Protein AF-A0A969BF56-F1 (afdb_monomer_lite)

Structure (mmCIF, N/CA/C/O backbone):
data_AF-A0A969BF56-F1
#
_entry.id   AF-A0A969BF56-F1
#
loop_
_atom_site.group_PDB
_atom_site.id
_atom_site.type_symbol
_atom_site.label_atom_id
_atom_site.label_alt_id
_atom_site.label_comp_id
_atom_site.label_asym_id
_atom_site.label_entity_id
_atom_site.label_seq_id
_atom_site.pdbx_PDB_ins_code
_atom_site.Cartn_x
_atom_site.Cartn_y
_atom_site.Cartn_z
_atom_site.occupancy
_atom_site.B_iso_or_equiv
_atom_site.auth_seq_id
_atom_site.auth_comp_id
_atom_site.auth_asym_id
_atom_site.auth_atom_id
_atom_site.pdbx_PDB_model_num
ATOM 1 N N . LYS A 1 1 ? 34.225 9.982 32.256 1.00 46.97 1 LYS A N 1
ATOM 2 C CA . LYS A 1 1 ? 32.798 10.223 32.597 1.00 46.97 1 LYS A CA 1
ATOM 3 C C . LYS A 1 1 ? 31.962 9.145 31.907 1.00 46.97 1 LYS A C 1
ATOM 5 O O . LYS A 1 1 ? 31.831 9.201 30.696 1.00 46.97 1 LYS A O 1
ATOM 10 N N . ARG A 1 2 ? 31.504 8.110 32.627 1.00 51.62 2 ARG A N 1
ATOM 11 C CA . ARG A 1 2 ? 30.621 7.077 32.052 1.00 51.62 2 ARG A CA 1
ATOM 12 C C . ARG A 1 2 ? 29.205 7.645 32.014 1.00 51.62 2 ARG A C 1
ATOM 14 O O . ARG A 1 2 ? 28.635 7.895 33.073 1.00 51.62 2 ARG A O 1
ATOM 21 N N . TYR A 1 3 ? 28.689 7.921 30.821 1.00 59.31 3 TYR A N 1
ATOM 22 C CA . TYR A 1 3 ? 27.314 8.375 30.640 1.00 59.31 3 TYR A CA 1
ATOM 23 C C . TYR A 1 3 ? 26.380 7.253 31.103 1.00 59.31 3 TYR A C 1
ATOM 25 O O . TYR A 1 3 ? 26.320 6.190 30.492 1.00 59.31 3 TYR A O 1
ATOM 33 N N . LYS A 1 4 ? 25.715 7.458 32.244 1.00 59.84 4 LYS A N 1
ATOM 34 C CA . LYS A 1 4 ? 24.642 6.582 32.708 1.00 59.84 4 LYS A CA 1
ATOM 35 C C . LYS A 1 4 ? 23.437 6.903 31.835 1.00 59.84 4 LYS A C 1
ATOM 37 O O . LYS A 1 4 ? 22.771 7.903 32.074 1.00 59.84 4 LYS A O 1
ATOM 42 N N . ILE A 1 5 ? 23.224 6.117 30.783 1.00 61.53 5 ILE A N 1
ATOM 43 C CA . ILE A 1 5 ? 21.998 6.189 29.989 1.00 61.53 5 ILE A CA 1
ATOM 44 C C . ILE A 1 5 ? 20.869 5.783 30.935 1.00 61.53 5 ILE A C 1
ATOM 46 O O . ILE A 1 5 ? 20.735 4.620 31.304 1.00 61.53 5 ILE A O 1
ATOM 50 N N . THR A 1 6 ? 20.139 6.772 31.435 1.00 67.50 6 THR A N 1
ATOM 51 C CA . THR A 1 6 ? 18.997 6.578 32.325 1.00 67.50 6 THR A CA 1
ATOM 52 C C . THR A 1 6 ? 17.919 5.834 31.540 1.00 67.50 6 THR A C 1
ATOM 54 O O . THR A 1 6 ? 17.650 6.208 30.402 1.00 67.50 6 THR A O 1
ATOM 57 N N . SER A 1 7 ? 17.291 4.798 32.105 1.00 70.44 7 SER A N 1
ATOM 58 C CA . SER A 1 7 ? 16.282 3.985 31.398 1.00 70.44 7 SER A CA 1
ATOM 59 C C . SER A 1 7 ? 15.172 4.821 30.750 1.00 70.44 7 SER A C 1
ATOM 61 O O . SER A 1 7 ? 14.686 4.468 29.686 1.00 70.44 7 SER A O 1
ATOM 63 N N . SER A 1 8 ? 14.841 5.976 31.330 1.00 75.06 8 SER A N 1
ATOM 64 C CA . SER A 1 8 ? 13.917 6.963 30.765 1.00 75.06 8 SER A CA 1
ATOM 65 C C . SER A 1 8 ? 14.380 7.561 29.431 1.00 75.06 8 SER A C 1
ATOM 67 O O . SER A 1 8 ? 13.560 7.758 28.541 1.00 75.06 8 SER A O 1
ATOM 69 N N . ALA A 1 9 ? 15.680 7.807 29.249 1.00 79.88 9 ALA A N 1
ATOM 70 C CA . ALA A 1 9 ? 16.231 8.269 27.975 1.00 79.88 9 ALA A CA 1
ATOM 71 C C . ALA A 1 9 ? 16.115 7.189 26.889 1.00 79.88 9 ALA A C 1
ATOM 73 O O . ALA A 1 9 ? 15.828 7.511 25.740 1.00 79.88 9 ALA A O 1
ATOM 74 N N . LEU A 1 10 ? 16.274 5.913 27.260 1.00 82.44 10 LEU A N 1
ATOM 75 C CA . LEU A 1 10 ? 16.093 4.788 26.343 1.00 82.44 10 LEU A CA 1
ATOM 76 C C . LEU A 1 10 ? 14.629 4.652 25.907 1.00 82.44 10 LEU A C 1
ATOM 78 O O . LEU A 1 10 ? 14.370 4.443 24.727 1.00 82.44 10 LEU A O 1
ATOM 82 N N . THR A 1 11 ? 13.675 4.824 26.828 1.00 85.25 11 THR A N 1
ATOM 83 C CA . THR A 1 11 ? 12.244 4.783 26.495 1.00 85.25 11 THR A CA 1
ATOM 84 C C . THR A 1 11 ? 11.845 5.942 25.587 1.00 85.25 11 THR A C 1
ATOM 86 O O . THR A 1 11 ? 11.132 5.730 24.617 1.00 85.25 11 THR A O 1
ATOM 89 N N . VAL A 1 12 ? 12.331 7.158 25.855 1.00 87.75 12 VAL A N 1
ATOM 90 C CA . VAL A 1 12 ? 12.042 8.331 25.013 1.00 87.75 12 VAL A CA 1
ATOM 91 C C . VAL A 1 12 ? 12.647 8.171 23.619 1.00 87.75 12 VAL A C 1
ATOM 93 O O . VAL A 1 12 ? 11.952 8.402 22.634 1.00 87.75 12 VAL A O 1
ATOM 96 N N . LEU A 1 13 ? 13.902 7.721 23.521 1.00 86.56 13 LEU A N 1
ATOM 97 C CA . LEU A 1 13 ? 14.545 7.433 22.236 1.00 86.56 13 LEU A CA 1
ATOM 98 C C . LEU A 1 13 ? 13.830 6.308 21.484 1.00 86.56 13 LEU A C 1
ATOM 100 O O . LEU A 1 13 ? 13.586 6.438 20.292 1.00 86.56 13 LEU A O 1
ATOM 104 N N . GLY A 1 14 ? 13.453 5.232 22.175 1.00 86.19 14 GLY A N 1
ATOM 105 C CA . GLY A 1 14 ? 12.710 4.118 21.591 1.00 86.19 14 GLY A CA 1
ATOM 106 C C . GLY A 1 14 ? 11.354 4.554 21.046 1.00 86.19 14 GLY A C 1
ATOM 107 O O . GLY A 1 14 ? 11.045 4.272 19.895 1.00 86.19 14 GLY A O 1
ATOM 108 N N . THR A 1 15 ? 10.573 5.306 21.825 1.00 83.81 15 THR A N 1
ATOM 109 C CA . THR A 1 15 ? 9.296 5.866 21.364 1.00 83.81 15 THR A CA 1
ATOM 110 C C . THR A 1 15 ? 9.498 6.805 20.184 1.00 83.81 15 THR A C 1
ATOM 112 O O . THR A 1 15 ? 8.732 6.727 19.235 1.00 83.81 15 THR A O 1
ATOM 115 N N . PHE A 1 16 ? 10.527 7.655 20.203 1.00 84.88 16 PHE A N 1
ATOM 116 C CA . PHE A 1 16 ? 10.812 8.568 19.097 1.00 84.88 16 PHE A CA 1
ATOM 117 C C . PHE A 1 16 ? 11.173 7.815 17.810 1.00 84.88 16 PHE A C 1
ATOM 119 O O . PHE A 1 16 ? 10.625 8.125 16.764 1.00 84.88 16 PHE A O 1
ATOM 126 N N . LEU A 1 17 ? 12.015 6.780 17.893 1.00 82.19 17 LEU A N 1
ATOM 127 C CA . LEU A 1 17 ? 12.375 5.930 16.752 1.00 82.19 17 LEU A CA 1
ATOM 128 C C . LEU A 1 17 ? 11.183 5.129 16.217 1.00 82.19 17 LEU A C 1
ATOM 130 O O . LEU A 1 17 ? 11.046 4.964 15.009 1.00 82.19 17 LEU A O 1
ATOM 134 N N . LEU A 1 18 ? 10.311 4.641 17.102 1.00 79.12 18 LEU A N 1
ATOM 135 C CA . LEU A 1 18 ? 9.074 3.975 16.699 1.00 79.12 18 LEU A CA 1
ATOM 136 C C . LEU A 1 18 ? 8.111 4.958 16.034 1.00 79.12 18 LEU A C 1
ATOM 138 O O . LEU A 1 18 ? 7.509 4.619 15.025 1.00 79.12 18 LEU A O 1
ATOM 142 N N . LEU A 1 19 ? 7.977 6.171 16.569 1.00 78.38 19 LEU A N 1
ATOM 143 C CA . LEU A 1 19 ? 7.134 7.205 15.979 1.00 78.38 19 LEU A CA 1
ATOM 144 C C . LEU A 1 19 ? 7.674 7.640 14.616 1.00 78.38 19 LEU A C 1
ATOM 146 O O . LEU A 1 19 ? 6.885 7.801 13.699 1.00 78.38 19 LEU A O 1
ATOM 150 N N . ASP A 1 20 ? 8.993 7.764 14.472 1.00 75.50 20 ASP A N 1
ATOM 151 C CA . ASP A 1 20 ? 9.665 8.081 13.211 1.00 75.50 20 ASP A CA 1
ATOM 152 C C . ASP A 1 20 ? 9.430 6.971 12.173 1.00 75.50 20 ASP A C 1
ATOM 154 O O . ASP A 1 20 ? 8.903 7.229 11.090 1.00 75.50 20 ASP A O 1
ATOM 158 N N . ALA A 1 21 ? 9.654 5.709 12.555 1.00 63.19 21 ALA A N 1
ATOM 159 C CA . ALA A 1 21 ? 9.378 4.549 11.709 1.00 63.19 21 ALA A CA 1
ATOM 160 C C . ALA A 1 21 ? 7.898 4.446 11.293 1.00 63.19 21 ALA A C 1
ATOM 162 O O . ALA A 1 21 ? 7.602 4.137 10.142 1.00 63.19 21 ALA A O 1
ATOM 163 N N . LEU A 1 22 ? 6.964 4.741 12.203 1.00 62.91 22 LEU A N 1
ATOM 164 C CA . LEU A 1 22 ? 5.523 4.763 11.924 1.00 62.91 22 LEU A CA 1
ATOM 165 C C . LEU A 1 22 ? 5.068 6.029 11.175 1.00 62.91 22 LEU A C 1
ATOM 167 O O . LEU A 1 22 ? 3.983 6.027 10.597 1.00 62.91 22 LEU A O 1
ATOM 171 N N . SER A 1 23 ? 5.856 7.108 11.210 1.00 57.66 23 SER A N 1
ATOM 172 C CA . SER A 1 23 ? 5.564 8.373 10.523 1.00 57.66 23 SER A CA 1
ATOM 173 C C . SER A 1 23 ? 5.999 8.371 9.066 1.00 57.66 23 SER A C 1
ATOM 175 O O . SER A 1 23 ? 5.479 9.166 8.279 1.00 57.66 23 SER A O 1
ATOM 177 N N . THR A 1 24 ? 6.909 7.466 8.687 1.00 51.12 24 THR A N 1
ATOM 178 C CA . THR A 1 24 ? 7.128 7.199 7.271 1.00 51.12 24 THR A CA 1
ATOM 179 C C . THR A 1 24 ? 5.809 6.682 6.703 1.00 51.12 24 THR A C 1
ATOM 181 O O . THR A 1 24 ? 5.263 5.701 7.222 1.00 51.12 24 THR A O 1
ATOM 184 N N . PRO A 1 25 ? 5.217 7.357 5.700 1.00 47.19 25 PRO A N 1
ATOM 185 C CA . PRO A 1 25 ? 4.035 6.811 5.064 1.00 47.19 25 PRO A CA 1
ATOM 186 C C . PRO A 1 25 ? 4.406 5.403 4.604 1.00 47.19 25 PRO A C 1
ATOM 188 O O . PRO A 1 25 ? 5.474 5.227 4.020 1.00 47.19 25 PRO A O 1
ATOM 191 N N . VAL A 1 26 ? 3.551 4.410 4.879 1.00 50.03 26 VAL A N 1
ATOM 192 C CA . VAL A 1 26 ? 3.623 3.091 4.235 1.00 50.03 26 VAL A CA 1
ATOM 193 C C . VAL A 1 26 ? 3.410 3.340 2.741 1.00 50.03 26 VAL A C 1
ATOM 195 O O . VAL A 1 26 ? 2.320 3.265 2.182 1.00 50.03 26 VAL A O 1
ATOM 198 N N . GLN A 1 27 ? 4.478 3.775 2.089 1.00 49.19 27 GLN A N 1
ATOM 199 C CA . GLN A 1 27 ? 4.621 3.747 0.661 1.00 49.19 27 GLN A CA 1
ATOM 200 C C . GLN A 1 27 ? 4.543 2.269 0.335 1.00 49.19 27 GLN A C 1
ATOM 202 O O . GLN A 1 27 ? 5.239 1.450 0.937 1.00 49.19 27 GLN A O 1
ATOM 207 N N . ALA A 1 28 ? 3.619 1.902 -0.544 1.00 57.84 28 ALA A N 1
ATOM 208 C CA . ALA A 1 28 ? 3.520 0.543 -1.029 1.00 57.84 28 ALA A CA 1
ATOM 209 C C . ALA A 1 28 ? 4.742 0.266 -1.921 1.00 57.84 28 ALA A C 1
ATOM 211 O O . ALA A 1 28 ? 4.649 0.285 -3.149 1.00 57.84 28 ALA A O 1
ATOM 212 N N . GLN A 1 29 ? 5.894 0.067 -1.272 1.00 73.44 29 GLN A N 1
ATOM 213 C CA . GLN A 1 29 ? 7.198 -0.143 -1.890 1.00 73.44 29 GLN A CA 1
ATOM 214 C C . GLN A 1 29 ? 7.137 -1.338 -2.833 1.00 73.44 29 GLN A C 1
ATOM 216 O O . GLN A 1 29 ? 7.665 -1.254 -3.933 1.00 73.44 29 GLN A O 1
ATOM 221 N N . PHE A 1 30 ? 6.341 -2.357 -2.492 1.00 80.62 30 PHE A N 1
ATOM 222 C CA . PHE A 1 30 ? 6.034 -3.479 -3.376 1.00 80.62 30 PHE A CA 1
ATOM 223 C C . PHE A 1 30 ? 5.618 -3.038 -4.789 1.00 80.62 30 PHE A C 1
ATOM 225 O O . PHE A 1 30 ? 6.243 -3.447 -5.764 1.00 80.62 30 PHE A O 1
ATOM 232 N N . PHE A 1 31 ? 4.590 -2.186 -4.924 1.00 86.19 31 PHE A N 1
ATOM 233 C CA . PHE A 1 31 ? 4.102 -1.776 -6.246 1.00 86.19 31 PHE A CA 1
ATOM 234 C C . PHE A 1 31 ? 5.147 -0.940 -6.993 1.00 86.19 31 PHE A C 1
ATOM 236 O O . PHE A 1 31 ? 5.265 -1.063 -8.204 1.00 86.19 31 PHE A O 1
ATOM 243 N N . GLN A 1 32 ? 5.915 -0.098 -6.295 1.00 86.31 32 GLN A N 1
ATOM 244 C CA . GLN A 1 32 ? 6.985 0.700 -6.907 1.00 86.31 32 GLN A CA 1
ATOM 245 C C . GLN A 1 32 ? 8.166 -0.157 -7.384 1.00 86.31 32 GLN A C 1
A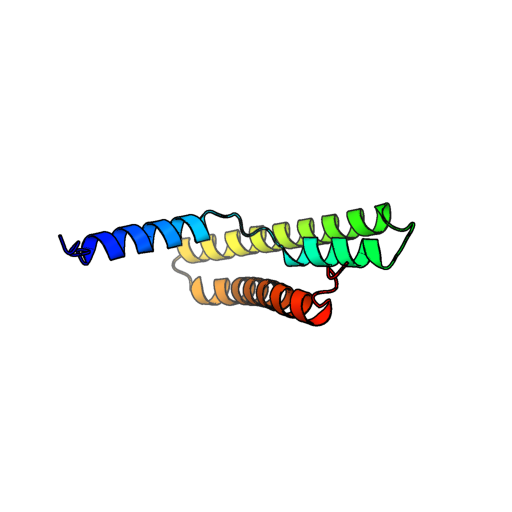TOM 247 O O . GLN A 1 32 ? 8.676 0.045 -8.487 1.00 86.31 32 GLN A O 1
ATOM 252 N N . ASN A 1 33 ? 8.582 -1.123 -6.570 1.00 84.12 33 ASN A N 1
ATOM 253 C CA . ASN A 1 33 ? 9.677 -2.039 -6.867 1.00 84.12 33 ASN A CA 1
ATOM 254 C C . ASN A 1 33 ? 9.301 -2.953 -8.038 1.00 84.12 33 ASN A C 1
ATOM 256 O O . ASN A 1 33 ? 10.083 -3.120 -8.973 1.00 84.12 33 ASN A O 1
ATOM 260 N N . ALA A 1 34 ? 8.073 -3.472 -8.034 1.00 86.44 34 ALA A N 1
ATOM 261 C CA . ALA A 1 34 ? 7.546 -4.281 -9.124 1.00 86.44 34 ALA A CA 1
ATOM 262 C C . ALA A 1 34 ? 7.401 -3.483 -10.434 1.00 86.44 34 ALA A C 1
ATOM 264 O O . ALA A 1 34 ? 7.745 -4.007 -11.492 1.00 86.44 34 ALA A O 1
ATOM 265 N N . GLU A 1 35 ? 6.965 -2.218 -10.377 1.00 90.12 35 GLU A N 1
ATOM 266 C CA . GLU A 1 35 ? 6.911 -1.336 -11.553 1.00 90.12 35 GLU A CA 1
ATOM 267 C C . GLU A 1 35 ? 8.305 -1.114 -12.140 1.00 90.12 35 GLU A C 1
ATOM 269 O O . GLU A 1 35 ? 8.525 -1.360 -13.323 1.00 90.12 35 GLU A O 1
ATOM 274 N N . THR A 1 36 ? 9.262 -0.737 -11.289 1.00 89.31 36 THR A N 1
ATOM 275 C CA . THR A 1 36 ? 10.662 -0.508 -11.680 1.00 89.31 36 THR A CA 1
ATOM 276 C C . THR A 1 36 ? 11.259 -1.739 -12.356 1.00 89.31 36 THR A C 1
ATOM 278 O O . THR A 1 36 ? 11.898 -1.638 -13.403 1.00 89.31 36 THR A O 1
ATOM 281 N N . TRP A 1 37 ? 11.024 -2.919 -11.782 1.00 87.06 37 TRP A N 1
ATOM 282 C CA . TRP A 1 37 ? 11.489 -4.172 -12.360 1.00 87.06 37 TRP A CA 1
ATOM 283 C C . TRP A 1 37 ? 10.831 -4.465 -13.709 1.00 87.06 37 TRP A C 1
ATOM 285 O O . TRP A 1 37 ? 11.539 -4.781 -14.665 1.00 87.06 37 TRP A O 1
ATOM 295 N N . MET A 1 38 ? 9.505 -4.315 -13.819 1.00 89.69 38 MET A N 1
ATOM 296 C CA . MET A 1 38 ? 8.783 -4.556 -15.071 1.00 89.69 38 MET A CA 1
ATOM 297 C C . MET A 1 38 ? 9.234 -3.613 -16.187 1.00 89.69 38 MET A C 1
ATOM 299 O O . MET A 1 38 ? 9.470 -4.085 -17.298 1.00 89.69 38 MET A O 1
ATOM 303 N N . SER A 1 39 ? 9.421 -2.322 -15.904 1.00 91.75 39 SER A N 1
ATOM 304 C CA . SER A 1 39 ? 9.974 -1.365 -16.873 1.00 91.75 39 SER A CA 1
ATOM 305 C C . SER A 1 39 ? 11.366 -1.776 -17.362 1.00 91.75 39 SER A C 1
ATOM 307 O O . SER A 1 39 ? 11.683 -1.615 -18.537 1.00 91.75 39 SER A O 1
ATOM 309 N N . GLY A 1 40 ? 12.185 -2.381 -16.494 1.00 90.00 40 GLY A N 1
ATOM 310 C CA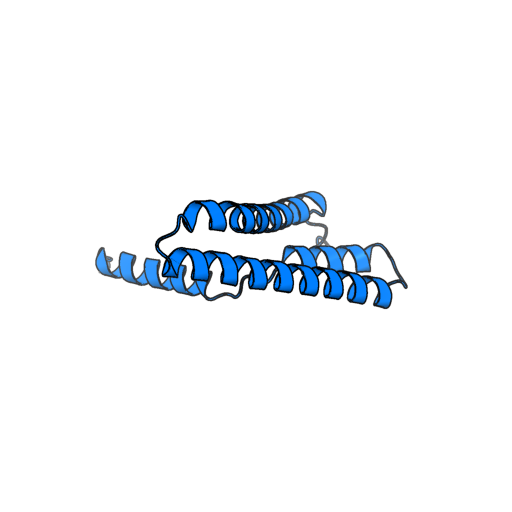 . GLY A 1 40 ? 13.489 -2.926 -16.878 1.00 90.00 40 GLY A CA 1
ATOM 311 C C . GLY A 1 40 ? 13.422 -4.192 -17.745 1.00 90.00 40 GLY A C 1
ATOM 312 O O . GLY A 1 40 ? 14.351 -4.447 -18.507 1.00 90.00 40 GLY A O 1
ATOM 313 N N . GLN A 1 41 ? 12.353 -4.989 -17.643 1.00 89.94 41 GLN A N 1
ATOM 314 C CA . GLN A 1 41 ? 12.188 -6.224 -18.427 1.00 89.94 41 GLN A CA 1
ATOM 315 C C . GLN A 1 41 ? 11.494 -6.003 -19.777 1.00 89.94 41 GLN A C 1
ATOM 317 O O . GLN A 1 41 ? 11.783 -6.712 -20.740 1.00 89.94 41 GLN A O 1
ATOM 322 N N . PHE A 1 42 ? 10.574 -5.041 -19.857 1.00 90.56 42 PHE A N 1
ATOM 323 C CA . PHE A 1 42 ? 9.713 -4.822 -21.020 1.00 90.56 42 PHE A CA 1
ATOM 324 C C . PHE A 1 42 ? 9.965 -3.443 -21.638 1.00 90.56 42 PHE A C 1
ATOM 326 O O . PHE A 1 42 ? 9.213 -2.491 -21.425 1.00 90.56 42 PHE A O 1
ATOM 333 N N . THR A 1 43 ? 11.024 -3.339 -22.440 1.00 89.31 43 THR A N 1
ATOM 334 C CA . THR A 1 43 ? 11.377 -2.087 -23.118 1.00 89.31 43 THR A CA 1
ATOM 335 C C . THR A 1 43 ? 10.305 -1.680 -24.139 1.00 89.31 43 THR A C 1
ATOM 337 O O . THR A 1 43 ? 9.821 -2.498 -24.921 1.00 89.31 43 THR A O 1
ATOM 340 N N . GLY A 1 44 ? 9.910 -0.402 -24.130 1.00 91.38 44 GLY A N 1
ATOM 341 C CA . GLY A 1 44 ? 8.884 0.142 -25.031 1.00 91.38 44 GLY A CA 1
ATOM 342 C 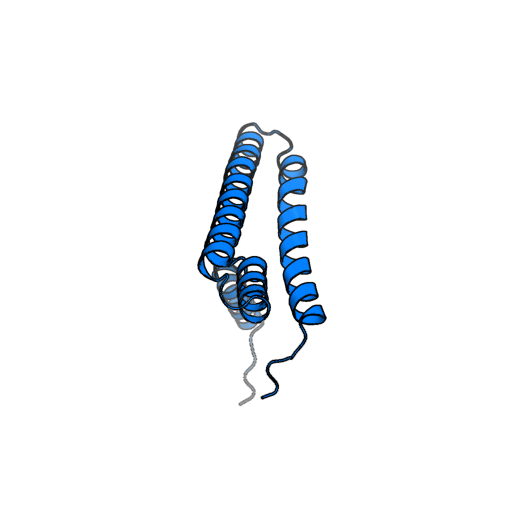C . GLY A 1 44 ? 7.434 -0.039 -24.562 1.00 91.38 44 GLY A C 1
ATOM 343 O O . GLY A 1 44 ? 6.518 0.330 -25.294 1.00 91.38 44 GLY A O 1
ATOM 344 N N . ALA A 1 45 ? 7.211 -0.574 -23.358 1.00 94.31 45 ALA A N 1
ATOM 345 C CA . 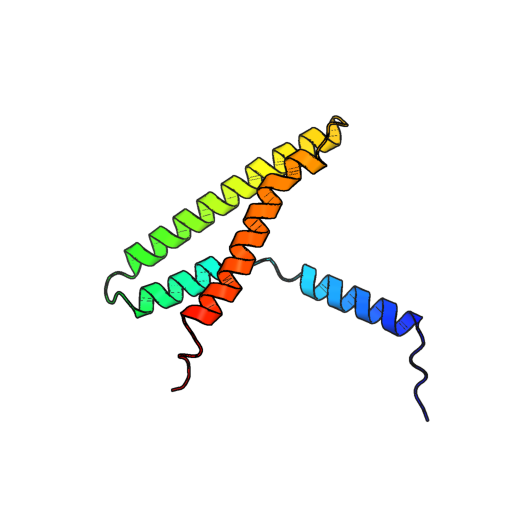ALA A 1 45 ? 5.884 -0.735 -22.756 1.00 94.31 45 ALA A CA 1
ATOM 346 C C . ALA A 1 45 ? 5.627 0.211 -21.562 1.00 94.31 45 ALA A C 1
ATOM 348 O O . ALA A 1 45 ? 4.659 0.014 -20.828 1.00 94.31 45 ALA A O 1
ATOM 349 N N . ASP A 1 46 ? 6.462 1.238 -21.364 1.00 92.00 46 ASP A N 1
ATOM 350 C CA . ASP A 1 46 ? 6.467 2.083 -20.160 1.00 92.00 46 ASP A CA 1
ATOM 351 C C . ASP A 1 46 ? 5.101 2.694 -19.831 1.00 92.00 46 ASP A C 1
ATOM 353 O O . ASP A 1 46 ? 4.643 2.609 -18.694 1.00 92.00 46 ASP A O 1
ATOM 357 N N . GLU A 1 47 ? 4.400 3.245 -20.823 1.00 95.38 47 GLU A N 1
ATOM 358 C CA . GLU A 1 47 ? 3.089 3.869 -20.607 1.00 95.38 47 GLU A CA 1
ATOM 359 C C . GLU A 1 47 ? 2.046 2.860 -20.096 1.00 95.38 47 GLU A C 1
ATOM 361 O O . GLU A 1 47 ? 1.300 3.143 -19.155 1.00 95.38 47 GLU A O 1
ATOM 366 N N . ALA A 1 48 ? 2.037 1.648 -20.658 1.00 96.19 48 ALA A N 1
ATOM 367 C CA . ALA A 1 48 ? 1.131 0.585 -20.236 1.00 96.19 48 ALA A CA 1
ATOM 368 C C . ALA A 1 48 ? 1.479 0.058 -18.835 1.00 96.19 48 ALA A C 1
ATOM 370 O O . ALA A 1 48 ? 0.577 -0.234 -18.044 1.00 96.19 48 ALA A O 1
ATOM 371 N N . ILE A 1 49 ? 2.772 -0.040 -18.510 1.00 95.50 49 ILE A N 1
ATOM 372 C CA . ILE A 1 49 ? 3.261 -0.474 -17.196 1.00 95.50 49 ILE A CA 1
ATOM 373 C C . ILE A 1 49 ? 2.859 0.547 -16.128 1.00 95.50 49 ILE A C 1
ATOM 375 O O . ILE A 1 49 ? 2.168 0.185 -15.172 1.00 95.50 49 ILE A O 1
ATOM 379 N N . VAL A 1 50 ? 3.196 1.824 -16.326 1.00 94.56 50 VAL A N 1
ATOM 380 C CA . VAL A 1 50 ? 2.869 2.920 -15.399 1.00 94.56 50 VAL A CA 1
ATOM 381 C C . VAL A 1 50 ? 1.359 3.003 -15.168 1.00 94.56 50 VAL A C 1
ATOM 383 O O . VAL A 1 50 ? 0.900 3.091 -14.025 1.00 94.56 50 VAL A O 1
ATOM 386 N N . LEU A 1 51 ? 0.556 2.928 -16.237 1.00 96.38 51 LEU A N 1
ATOM 387 C CA . LEU A 1 51 ? -0.902 2.941 -16.122 1.00 96.38 51 LEU A CA 1
ATOM 388 C C . LEU A 1 51 ? -1.412 1.756 -15.293 1.00 96.38 51 LEU A C 1
ATOM 390 O O . LEU A 1 51 ? -2.212 1.948 -14.376 1.00 96.38 51 LEU A O 1
ATOM 394 N N . SER A 1 52 ? -0.928 0.546 -15.575 1.00 95.31 52 SER A N 1
ATOM 395 C CA . SER A 1 52 ? -1.350 -0.672 -14.875 1.00 95.31 52 SER A CA 1
ATOM 396 C C . SER A 1 52 ? -1.054 -0.593 -13.377 1.00 95.31 52 SER A C 1
ATOM 398 O O . SER A 1 52 ? -1.932 -0.862 -12.554 1.00 95.31 52 SER A O 1
ATOM 400 N N . PHE A 1 53 ? 0.152 -0.160 -13.002 1.00 93.38 53 PHE A N 1
ATOM 401 C CA . PHE A 1 53 ? 0.530 -0.021 -11.597 1.00 93.38 53 PHE A CA 1
ATOM 402 C C . PHE A 1 53 ? -0.234 1.095 -10.885 1.00 93.38 53 PHE A C 1
ATOM 404 O O . PHE A 1 53 ? -0.639 0.918 -9.735 1.00 93.38 53 PHE A O 1
ATOM 411 N N . ASN A 1 54 ? -0.521 2.209 -11.557 1.00 92.94 54 ASN A N 1
ATOM 412 C CA . ASN A 1 54 ? -1.352 3.267 -10.982 1.00 92.94 54 ASN A CA 1
ATOM 413 C C . ASN A 1 54 ? -2.802 2.823 -10.767 1.00 92.94 54 ASN A C 1
ATOM 415 O O . ASN A 1 54 ? -3.387 3.146 -9.731 1.00 92.94 54 ASN A O 1
ATOM 419 N N . VAL A 1 55 ? -3.365 2.022 -11.676 1.00 95.44 55 VAL A N 1
ATOM 420 C CA . VAL A 1 55 ? -4.683 1.404 -11.475 1.00 95.44 55 VAL A CA 1
ATOM 421 C C . VAL A 1 55 ? -4.655 0.453 -10.277 1.00 95.44 55 VAL A C 1
ATOM 423 O O . VAL A 1 55 ? -5.519 0.555 -9.407 1.00 95.44 55 VAL A O 1
ATOM 426 N N . LEU A 1 56 ? -3.648 -0.421 -10.169 1.00 92.88 56 LEU A N 1
ATOM 427 C CA . LEU A 1 56 ? -3.506 -1.332 -9.025 1.00 92.88 56 LEU A CA 1
ATOM 428 C C . LEU A 1 56 ? -3.388 -0.577 -7.692 1.00 92.88 56 LEU A C 1
ATOM 430 O O . LEU A 1 56 ? -4.087 -0.919 -6.737 1.00 92.88 56 LEU A O 1
ATOM 434 N N . ARG A 1 57 ? -2.575 0.486 -7.629 1.00 89.81 57 ARG A N 1
ATOM 435 C CA . ARG A 1 57 ? -2.467 1.355 -6.442 1.00 89.81 57 ARG A CA 1
ATOM 436 C C . ARG A 1 57 ? -3.797 2.021 -6.109 1.00 89.81 57 ARG A C 1
ATOM 438 O O . ARG A 1 57 ? -4.199 2.024 -4.949 1.00 89.81 57 ARG A O 1
ATOM 445 N N . GLY A 1 58 ? -4.497 2.547 -7.113 1.00 91.75 58 GLY A N 1
ATOM 446 C CA . GLY A 1 58 ? -5.817 3.152 -6.942 1.00 91.75 58 GLY A CA 1
ATOM 447 C C . GLY A 1 58 ? -6.832 2.168 -6.358 1.00 91.75 58 GLY A C 1
ATOM 448 O O . GLY A 1 58 ? -7.509 2.485 -5.381 1.00 91.75 58 GLY A O 1
ATOM 449 N N . LEU A 1 59 ? -6.884 0.943 -6.888 1.00 93.38 59 LEU A N 1
ATOM 450 C CA . LEU A 1 59 ? -7.739 -0.126 -6.364 1.00 93.38 59 LEU A CA 1
ATOM 451 C C . LEU A 1 59 ? -7.360 -0.520 -4.932 1.00 93.38 59 LEU A C 1
ATOM 453 O O . LEU A 1 59 ? -8.242 -0.733 -4.101 1.00 93.38 59 LEU A O 1
ATOM 457 N N . PHE A 1 60 ? -6.065 -0.574 -4.620 1.00 89.56 60 PHE A N 1
ATOM 458 C CA . PHE A 1 60 ? -5.587 -0.877 -3.274 1.00 89.56 60 PHE A CA 1
ATOM 459 C C . PHE A 1 60 ? -5.996 0.201 -2.262 1.00 89.56 60 PHE A C 1
ATOM 461 O O . PHE A 1 60 ? -6.513 -0.117 -1.191 1.00 89.56 60 PHE A O 1
ATOM 468 N N . ILE A 1 61 ? -5.849 1.479 -2.623 1.00 90.44 61 ILE A 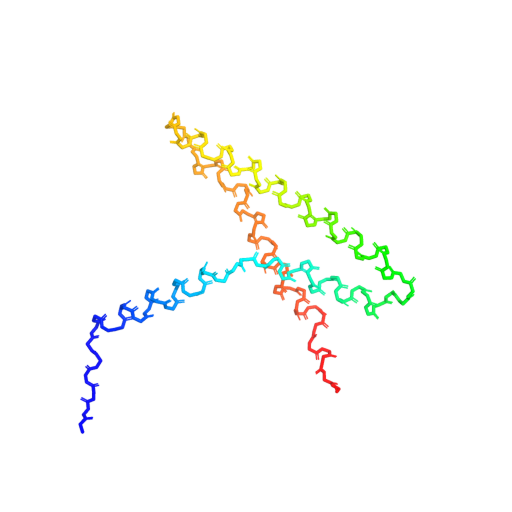N 1
ATOM 469 C CA . ILE A 1 61 ? -6.294 2.611 -1.801 1.00 90.44 61 ILE A CA 1
ATOM 470 C C . ILE A 1 61 ? -7.810 2.566 -1.597 1.00 90.44 61 ILE A C 1
ATOM 472 O O . ILE A 1 61 ? -8.275 2.731 -0.469 1.00 90.44 61 ILE A O 1
ATOM 476 N N . LEU A 1 62 ? -8.587 2.301 -2.653 1.00 93.19 62 LEU A N 1
ATOM 477 C CA . LEU A 1 62 ? -10.041 2.157 -2.546 1.00 93.19 62 LEU A CA 1
ATOM 478 C C . LEU A 1 62 ? -10.424 1.028 -1.588 1.00 93.19 62 LEU A C 1
ATOM 480 O O . LEU A 1 62 ? -11.272 1.225 -0.717 1.00 93.19 62 LEU A O 1
ATOM 484 N N . TYR A 1 63 ? -9.779 -0.133 -1.706 1.00 91.25 63 TYR A N 1
ATOM 485 C CA . TYR A 1 63 ? -10.006 -1.259 -0.806 1.00 91.25 63 TYR A CA 1
ATOM 486 C C . TYR A 1 63 ? -9.711 -0.890 0.653 1.00 91.25 63 TYR A C 1
ATOM 488 O O . TYR A 1 63 ? -10.556 -1.110 1.525 1.00 91.25 63 TYR A O 1
ATOM 496 N N . LEU A 1 64 ? -8.544 -0.292 0.922 1.00 90.00 64 LEU A N 1
ATOM 497 C CA . LEU A 1 64 ? -8.166 0.140 2.268 1.00 90.00 64 LEU A CA 1
ATOM 498 C C . LEU A 1 64 ? -9.144 1.177 2.825 1.00 90.00 64 LEU A C 1
ATO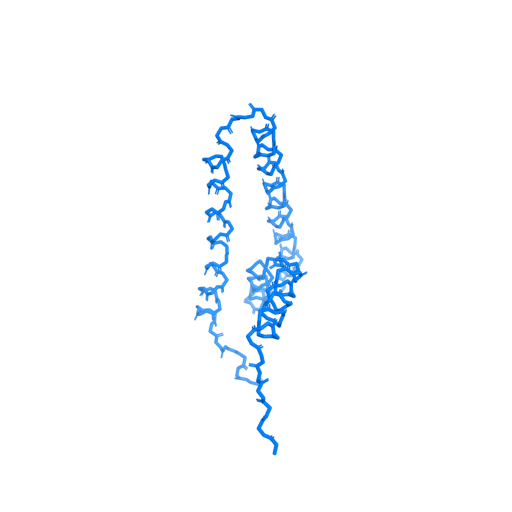M 500 O O . LEU A 1 64 ? -9.566 1.051 3.972 1.00 90.00 64 LEU A O 1
ATOM 504 N N . GLY A 1 65 ? -9.561 2.151 2.013 1.00 91.81 65 GLY A N 1
ATOM 505 C CA . GLY A 1 65 ? -10.539 3.166 2.401 1.00 91.81 65 GLY A CA 1
ATOM 506 C C . GLY A 1 65 ? -11.887 2.557 2.790 1.00 91.81 65 GLY A C 1
ATOM 507 O O . GLY A 1 65 ? -12.395 2.821 3.880 1.00 91.81 65 GLY A O 1
ATOM 508 N N . ILE A 1 66 ? -12.441 1.679 1.947 1.00 93.94 66 ILE A N 1
ATOM 509 C CA . ILE A 1 66 ? -13.708 0.983 2.227 1.00 93.94 66 ILE A CA 1
ATOM 510 C C . ILE A 1 66 ? -13.583 0.128 3.491 1.00 93.94 66 ILE A C 1
ATOM 512 O O . ILE A 1 66 ? -14.471 0.130 4.346 1.00 93.94 66 ILE A O 1
ATOM 516 N N . SER A 1 67 ? -12.484 -0.612 3.619 1.00 91.62 67 SER A N 1
ATOM 517 C CA . SER A 1 67 ? -12.243 -1.472 4.769 1.00 91.62 67 SER A CA 1
ATOM 518 C C . SER A 1 67 ? -12.131 -0.679 6.070 1.00 91.62 67 SER A C 1
ATOM 520 O O . SER A 1 67 ? -12.693 -1.086 7.084 1.00 91.62 67 SER A O 1
ATOM 522 N N . LEU A 1 68 ? -11.425 0.451 6.052 1.00 93.50 68 LEU A N 1
ATOM 523 C CA . LEU A 1 68 ? -11.264 1.311 7.217 1.00 93.50 68 LEU A CA 1
ATOM 524 C C . LEU A 1 68 ? -12.612 1.870 7.676 1.00 93.50 68 LEU A C 1
ATOM 526 O O . LEU A 1 68 ? -12.920 1.821 8.864 1.00 93.50 68 LEU A O 1
ATOM 530 N N . VAL A 1 69 ? -13.443 2.333 6.737 1.00 95.19 69 VAL A N 1
ATOM 531 C CA . VAL A 1 69 ? -14.794 2.819 7.044 1.00 95.19 69 VAL A CA 1
ATOM 532 C C . VAL A 1 69 ? -15.612 1.741 7.758 1.00 95.19 69 VAL A C 1
ATOM 534 O O . VAL A 1 69 ? -16.234 2.036 8.776 1.00 95.19 69 VAL A O 1
ATOM 537 N N . LYS A 1 70 ? -15.569 0.487 7.288 1.00 93.12 70 LYS A N 1
ATOM 538 C CA . LYS A 1 70 ? -16.277 -0.636 7.930 1.00 93.12 70 LYS A CA 1
ATOM 539 C C . LYS A 1 70 ? -15.780 -0.910 9.350 1.00 93.12 70 LYS A C 1
ATOM 541 O O . LYS A 1 70 ? -16.595 -1.072 10.251 1.00 93.12 70 LYS A O 1
ATOM 546 N N . VAL A 1 71 ? -14.462 -0.926 9.560 1.00 94.12 71 VAL A N 1
ATOM 547 C CA . VAL A 1 71 ? -13.865 -1.140 10.891 1.00 94.12 71 VAL A CA 1
ATOM 548 C C . VAL A 1 71 ? -14.252 -0.015 11.853 1.00 94.12 71 VAL A C 1
ATOM 550 O O . VAL A 1 71 ? -14.642 -0.291 12.983 1.00 94.12 71 VAL A O 1
ATOM 553 N N . ILE A 1 72 ? -14.204 1.245 11.408 1.00 93.38 72 ILE A N 1
ATOM 554 C CA . ILE A 1 72 ? -14.591 2.400 12.231 1.00 93.38 72 ILE A CA 1
ATOM 555 C C . ILE A 1 72 ? -16.079 2.348 12.577 1.00 93.38 72 ILE A C 1
ATOM 557 O O . ILE A 1 72 ? -16.443 2.598 13.722 1.00 93.38 72 ILE A O 1
ATOM 561 N N . GLN A 1 73 ? -16.947 2.037 11.613 1.00 96.31 73 GLN A N 1
ATOM 562 C CA . GLN A 1 73 ? -18.385 1.922 11.867 1.00 96.31 73 GLN A CA 1
ATOM 563 C C . GLN A 1 73 ? -18.680 0.838 12.905 1.00 96.31 73 GLN A C 1
ATOM 565 O O . GLN A 1 73 ? -19.371 1.120 13.879 1.00 96.31 73 GLN A O 1
ATOM 570 N N . ALA A 1 74 ? -18.085 -0.346 12.752 1.00 94.06 74 ALA A N 1
ATOM 571 C CA . ALA A 1 74 ? -18.219 -1.425 13.722 1.00 94.06 74 ALA A CA 1
ATOM 572 C C . ALA A 1 74 ? -17.720 -1.013 15.114 1.00 94.06 74 ALA A C 1
ATOM 574 O O . ALA A 1 74 ? -18.411 -1.221 16.106 1.00 94.06 74 ALA A O 1
ATOM 575 N N . ALA A 1 75 ? -16.566 -0.342 15.190 1.00 93.31 75 ALA A N 1
ATOM 576 C CA . ALA A 1 75 ? -16.020 0.142 16.455 1.00 93.31 75 ALA A CA 1
ATOM 577 C C . ALA A 1 75 ? -16.930 1.179 17.130 1.00 93.31 75 ALA A C 1
ATOM 579 O O . ALA A 1 75 ? -17.018 1.219 18.351 1.00 93.31 75 ALA A O 1
ATOM 580 N N . ARG A 1 76 ? -17.618 2.018 16.346 1.00 95.81 76 ARG A N 1
ATOM 581 C CA . ARG A 1 76 ? -18.568 3.011 16.867 1.00 95.81 76 ARG A CA 1
ATOM 582 C C . ARG A 1 76 ? -19.885 2.410 17.345 1.00 95.81 76 ARG A C 1
ATOM 584 O O . ARG A 1 76 ? -20.555 3.045 18.151 1.00 95.81 76 ARG A O 1
ATOM 591 N N . ASN A 1 77 ? -20.252 1.245 16.829 1.00 96.06 77 ASN A N 1
ATOM 592 C CA . ASN A 1 77 ? -21.489 0.549 17.166 1.00 96.06 77 ASN A CA 1
ATOM 593 C C . ASN A 1 77 ? -21.278 -0.541 18.233 1.00 96.06 77 ASN A C 1
ATOM 595 O O . ASN A 1 77 ? -22.172 -1.358 18.432 1.00 96.06 77 ASN A O 1
ATOM 599 N N . ASP A 1 78 ? -20.102 -0.586 18.874 1.00 94.25 78 ASP A N 1
ATOM 600 C CA . ASP A 1 78 ? -19.695 -1.643 19.813 1.00 94.25 78 ASP A CA 1
ATOM 601 C C . ASP A 1 78 ? -19.766 -3.067 19.213 1.00 94.25 78 ASP A C 1
ATOM 603 O O . ASP A 1 78 ? -19.897 -4.066 19.923 1.00 94.25 78 ASP A O 1
ATOM 607 N N . GLU A 1 79 ? -19.655 -3.175 17.886 1.00 93.75 79 GLU A N 1
ATOM 608 C CA . GLU A 1 79 ? -19.536 -4.444 17.171 1.00 93.75 79 GLU A CA 1
ATOM 609 C C . GLU A 1 79 ? -18.095 -4.981 17.248 1.00 93.75 79 GLU A C 1
ATOM 611 O O . GLU A 1 79 ? -17.145 -4.270 17.591 1.00 93.75 79 GLU A O 1
ATOM 616 N N . ASP A 1 80 ? -17.905 -6.249 16.873 1.00 92.12 80 ASP A N 1
ATOM 617 C CA . ASP A 1 80 ? -16.593 -6.904 16.845 1.00 92.12 80 ASP A CA 1
ATOM 618 C C . ASP A 1 80 ? -15.715 -6.414 15.675 1.00 92.12 80 ASP A C 1
ATOM 620 O O . ASP A 1 80 ? -15.463 -7.090 14.670 1.00 92.12 80 ASP A O 1
ATOM 624 N N . TRP A 1 81 ? -15.232 -5.184 15.818 1.00 93.25 81 TRP A N 1
ATOM 625 C CA . TRP A 1 81 ? -14.373 -4.498 14.863 1.00 93.25 81 TRP A CA 1
ATOM 626 C C . TRP A 1 81 ? -13.018 -5.185 14.681 1.00 93.25 81 TRP A C 1
ATOM 628 O O . TRP A 1 81 ? -12.401 -5.045 13.624 1.00 93.25 81 TRP A O 1
ATOM 638 N N . GLN A 1 82 ? -12.551 -5.946 15.676 1.00 91.75 82 GLN A N 1
ATOM 639 C CA . GLN A 1 82 ? -11.268 -6.647 15.606 1.00 91.75 82 GLN A CA 1
ATOM 640 C C . GLN A 1 82 ? -11.320 -7.762 14.566 1.00 91.75 82 GLN A C 1
ATOM 642 O O . GLN A 1 82 ? -10.420 -7.890 13.732 1.00 91.75 82 GLN A O 1
ATOM 647 N N . ASN A 1 83 ? -12.403 -8.540 14.567 1.00 92.69 83 ASN A N 1
ATOM 648 C CA . ASN A 1 83 ? -12.602 -9.573 13.561 1.00 92.69 83 ASN A CA 1
ATOM 649 C C . ASN A 1 83 ? -12.788 -8.981 12.157 1.00 92.69 83 ASN A C 1
ATOM 651 O O . ASN A 1 83 ? -12.247 -9.530 11.196 1.00 92.69 83 ASN A O 1
ATOM 655 N N . LEU A 1 84 ? -13.437 -7.819 12.034 1.00 90.00 84 LEU A N 1
ATOM 656 C CA . LEU A 1 84 ? -13.543 -7.093 10.762 1.00 90.00 84 LEU A CA 1
ATOM 657 C C . LEU A 1 84 ? -12.200 -6.524 10.277 1.00 90.00 84 LEU A C 1
ATOM 659 O O . LEU A 1 84 ? -11.927 -6.528 9.077 1.00 90.00 84 LEU A O 1
ATOM 663 N N . ALA A 1 85 ? -11.336 -6.083 11.192 1.00 91.25 85 ALA A N 1
ATOM 664 C CA . ALA A 1 85 ? -10.000 -5.580 10.879 1.00 91.25 85 ALA A CA 1
ATOM 665 C C . ALA A 1 85 ? -9.012 -6.690 10.486 1.00 91.25 85 ALA A C 1
ATOM 667 O O . ALA A 1 85 ? -7.976 -6.414 9.882 1.00 91.25 85 ALA A O 1
ATOM 668 N N . ARG A 1 86 ? -9.315 -7.960 10.775 1.00 92.19 86 ARG A N 1
ATOM 669 C CA . ARG A 1 86 ? -8.420 -9.080 10.457 1.00 92.19 86 ARG A CA 1
ATOM 670 C C . ARG A 1 86 ? -8.133 -9.189 8.958 1.00 92.19 86 ARG A C 1
ATOM 672 O O . ARG A 1 86 ? -6.977 -9.298 8.560 1.00 92.19 86 ARG A O 1
ATOM 679 N N . THR A 1 87 ? -9.170 -9.137 8.129 1.00 89.81 87 THR A N 1
ATOM 680 C CA . THR A 1 87 ? -9.054 -9.285 6.670 1.00 89.81 87 THR A CA 1
ATOM 681 C C . THR A 1 87 ? -8.147 -8.233 6.017 1.00 89.81 87 THR A C 1
ATOM 683 O O . THR A 1 87 ? -7.215 -8.622 5.311 1.00 89.81 87 THR A O 1
ATOM 686 N N . PRO A 1 88 ? -8.336 -6.915 6.229 1.00 85.19 88 PRO A N 1
ATOM 687 C CA . PRO A 1 88 ? -7.434 -5.914 5.657 1.00 85.19 88 PRO A CA 1
ATOM 688 C C . PRO A 1 88 ? -6.014 -5.996 6.219 1.00 85.19 88 PRO A C 1
ATOM 690 O O . PRO A 1 88 ? -5.064 -5.776 5.472 1.00 85.19 88 PRO A O 1
ATOM 693 N N . MET A 1 89 ? -5.840 -6.360 7.495 1.00 89.06 89 MET A N 1
ATOM 694 C CA . MET A 1 89 ? -4.504 -6.526 8.070 1.00 89.06 89 MET A CA 1
ATOM 695 C C . MET A 1 89 ? -3.727 -7.671 7.416 1.00 89.06 89 MET A C 1
ATOM 697 O O . MET A 1 89 ? -2.546 -7.505 7.128 1.00 89.06 89 MET A O 1
ATOM 701 N N . ILE A 1 90 ? -4.378 -8.802 7.119 1.00 88.12 90 ILE A N 1
ATOM 702 C CA . ILE A 1 90 ? -3.743 -9.913 6.391 1.00 88.12 90 ILE A CA 1
ATOM 703 C C . ILE A 1 90 ? -3.224 -9.441 5.031 1.00 88.12 90 ILE A C 1
ATOM 705 O O . ILE A 1 90 ? -2.108 -9.780 4.652 1.00 88.12 90 ILE A O 1
ATOM 709 N N . ILE A 1 91 ? -4.007 -8.637 4.310 1.00 86.56 91 ILE A N 1
ATOM 710 C CA . ILE A 1 91 ? -3.614 -8.110 2.999 1.00 86.56 91 ILE A CA 1
ATOM 711 C C . ILE A 1 91 ? -2.414 -7.167 3.119 1.00 86.56 91 ILE A C 1
ATOM 713 O O . ILE A 1 91 ? -1.479 -7.285 2.332 1.00 86.56 91 ILE A O 1
ATOM 717 N N . LEU A 1 92 ? -2.401 -6.271 4.111 1.00 84.25 92 LEU A N 1
ATOM 718 C CA . LEU A 1 92 ? -1.247 -5.403 4.366 1.00 84.25 92 LEU A CA 1
ATOM 719 C C . LEU A 1 92 ? 0.014 -6.227 4.644 1.00 84.25 92 LEU A C 1
ATOM 721 O O . LEU A 1 92 ? 1.048 -5.988 4.027 1.00 84.25 92 LEU A O 1
ATOM 725 N N . ILE A 1 93 ? -0.087 -7.243 5.505 1.00 83.38 93 ILE A N 1
ATOM 726 C CA . ILE A 1 93 ? 1.024 -8.157 5.795 1.00 83.38 93 ILE A CA 1
ATOM 727 C C . ILE A 1 93 ? 1.470 -8.881 4.522 1.00 83.38 93 ILE A C 1
ATOM 729 O O . ILE A 1 93 ? 2.665 -8.963 4.265 1.00 83.38 93 ILE A O 1
ATOM 733 N N . ALA A 1 94 ? 0.538 -9.373 3.704 1.00 83.12 94 ALA A N 1
ATOM 734 C CA . ALA A 1 94 ? 0.854 -10.067 2.461 1.00 83.12 94 ALA A CA 1
ATOM 735 C C . ALA A 1 94 ? 1.596 -9.169 1.460 1.00 83.12 94 ALA A C 1
ATOM 737 O O . ALA A 1 94 ? 2.545 -9.631 0.836 1.00 83.12 94 ALA A O 1
ATOM 738 N N . VAL A 1 95 ? 1.222 -7.891 1.341 1.00 81.56 95 VAL A N 1
ATOM 739 C CA . VAL A 1 95 ? 1.933 -6.922 0.488 1.00 81.56 95 VAL A CA 1
ATOM 740 C C . VAL A 1 95 ? 3.333 -6.632 1.034 1.00 81.56 95 VAL A C 1
ATOM 742 O O . VAL A 1 95 ? 4.291 -6.626 0.267 1.00 81.56 95 VAL A O 1
ATOM 745 N N . THR A 1 96 ? 3.484 -6.466 2.349 1.00 78.62 96 THR A N 1
ATOM 746 C CA . THR A 1 96 ? 4.795 -6.252 2.985 1.00 78.62 96 THR A CA 1
ATOM 747 C C . THR A 1 96 ? 5.711 -7.470 2.843 1.00 78.62 96 THR A C 1
ATOM 749 O O . THR A 1 96 ? 6.887 -7.337 2.517 1.00 78.62 96 THR A O 1
ATOM 752 N N . VAL A 1 97 ? 5.183 -8.679 3.045 1.00 77.25 97 VAL A N 1
ATOM 753 C CA . VAL A 1 97 ? 5.921 -9.927 2.796 1.00 77.25 97 VAL A CA 1
ATOM 754 C C . VAL A 1 97 ? 6.248 -10.053 1.311 1.00 77.25 97 VAL A C 1
ATOM 756 O O . VAL A 1 97 ? 7.361 -10.438 0.965 1.00 77.25 97 VAL A O 1
ATOM 759 N N . GLY A 1 98 ? 5.314 -9.673 0.439 1.00 76.31 98 GLY A N 1
ATOM 760 C CA . GLY A 1 98 ? 5.520 -9.567 -0.998 1.00 76.31 98 GLY A CA 1
ATOM 761 C C . GLY A 1 98 ? 6.704 -8.672 -1.342 1.00 76.31 98 GLY A C 1
ATOM 762 O O . GLY A 1 98 ? 7.505 -9.063 -2.179 1.00 76.31 98 GLY A O 1
ATOM 763 N N . ASP A 1 99 ? 6.879 -7.537 -0.667 1.00 76.56 99 ASP A N 1
ATOM 764 C CA . ASP A 1 99 ? 8.034 -6.652 -0.861 1.00 76.56 99 ASP A CA 1
ATOM 765 C C . ASP A 1 99 ? 9.359 -7.338 -0.493 1.00 76.56 99 ASP A C 1
ATOM 767 O O . ASP A 1 99 ? 10.303 -7.341 -1.280 1.00 76.56 99 ASP A O 1
ATOM 771 N N . ILE A 1 100 ? 9.419 -8.014 0.659 1.00 74.69 100 ILE A N 1
ATOM 772 C CA . ILE A 1 100 ? 10.606 -8.782 1.073 1.00 74.69 100 ILE A CA 1
ATOM 773 C C . ILE A 1 100 ? 10.916 -9.880 0.049 1.00 74.69 100 ILE A C 1
ATOM 775 O O . ILE A 1 100 ? 12.050 -9.999 -0.407 1.00 74.69 100 ILE A O 1
ATOM 779 N N . LEU A 1 101 ? 9.913 -10.669 -0.340 1.00 72.25 101 LEU A N 1
ATOM 780 C CA . LEU A 1 101 ? 10.074 -11.751 -1.312 1.00 72.25 101 LEU A CA 1
ATOM 781 C C . LEU A 1 101 ? 10.476 -11.223 -2.687 1.00 72.25 101 LEU A C 1
ATOM 783 O O . LEU A 1 101 ? 11.324 -11.816 -3.339 1.00 72.25 101 LEU A O 1
ATOM 787 N N . THR A 1 102 ? 9.911 -10.098 -3.110 1.00 70.88 102 THR A N 1
ATOM 788 C CA . THR A 1 102 ? 10.235 -9.440 -4.377 1.00 70.88 102 THR A CA 1
ATOM 789 C C . THR A 1 102 ? 11.682 -8.970 -4.373 1.00 70.88 102 THR A C 1
ATOM 791 O O . THR A 1 102 ? 12.417 -9.287 -5.300 1.00 70.88 102 THR A O 1
ATOM 794 N N . ASN A 1 103 ? 12.143 -8.338 -3.293 1.00 69.62 103 ASN A N 1
ATOM 795 C CA . ASN A 1 103 ? 13.549 -7.963 -3.129 1.00 69.62 103 ASN A CA 1
ATOM 796 C C . ASN A 1 103 ? 14.494 -9.182 -3.116 1.00 69.62 103 ASN A C 1
ATOM 798 O O . ASN A 1 103 ? 15.609 -9.103 -3.628 1.00 69.62 103 ASN A O 1
ATOM 802 N N . LEU A 1 104 ? 14.056 -10.326 -2.581 1.00 72.00 104 LEU A N 1
ATOM 803 C CA . LEU A 1 104 ? 14.831 -11.573 -2.597 1.00 72.00 104 LEU A CA 1
ATOM 804 C C . LEU A 1 104 ? 14.855 -12.255 -3.976 1.00 72.00 104 LEU A C 1
ATOM 806 O O . LEU A 1 104 ? 15.891 -12.786 -4.367 1.00 72.00 104 LEU A O 1
ATOM 810 N N . ILE A 1 105 ? 13.733 -12.255 -4.701 1.00 67.56 105 ILE A N 1
ATOM 811 C CA . ILE A 1 105 ? 13.572 -12.917 -6.008 1.00 67.56 105 ILE A CA 1
ATOM 812 C C . ILE A 1 105 ? 14.203 -12.089 -7.126 1.00 67.56 105 ILE A C 1
ATOM 814 O O . ILE A 1 105 ? 14.878 -12.638 -7.991 1.00 67.56 105 ILE A O 1
ATOM 818 N N . ILE A 1 106 ? 13.991 -10.773 -7.107 1.00 67.44 106 ILE A N 1
ATOM 819 C CA . ILE A 1 106 ? 14.619 -9.847 -8.054 1.00 67.44 106 ILE A CA 1
ATOM 820 C C . ILE A 1 106 ? 16.127 -9.764 -7.785 1.00 67.44 106 ILE A C 1
ATOM 822 O O . ILE A 1 106 ? 16.906 -9.587 -8.719 1.00 67.44 106 ILE A O 1
ATOM 826 N N . GLY A 1 107 ? 16.539 -9.986 -6.531 1.00 55.94 107 GLY A N 1
ATOM 827 C CA . GLY A 1 107 ? 17.932 -10.102 -6.130 1.00 55.94 107 GLY A CA 1
ATOM 828 C C . GLY A 1 107 ? 18.682 -8.773 -6.196 1.00 55.94 107 GLY A C 1
ATOM 829 O O . GLY A 1 107 ? 18.278 -7.820 -6.856 1.00 55.94 107 GLY A O 1
ATOM 830 N N . GLY A 1 108 ? 19.825 -8.711 -5.514 1.00 52.81 108 GLY A N 1
ATOM 831 C CA . GLY A 1 108 ? 20.814 -7.641 -5.647 1.00 52.81 108 GLY A CA 1
ATOM 832 C C . GLY A 1 108 ? 21.449 -7.584 -7.044 1.00 52.81 108 GLY A C 1
ATOM 833 O O . GLY A 1 108 ? 22.654 -7.749 -7.177 1.00 52.81 108 GLY A O 1
ATOM 834 N N . GLY A 1 109 ? 20.645 -7.339 -8.080 1.00 45.53 109 GLY A N 1
ATOM 835 C CA . GLY A 1 109 ? 21.057 -7.082 -9.461 1.00 45.53 109 GLY A CA 1
ATOM 836 C C . GLY A 1 109 ? 21.495 -5.635 -9.711 1.00 45.53 109 GLY A C 1
ATOM 837 O O . GLY A 1 109 ? 21.675 -5.246 -10.856 1.00 45.53 109 GLY A O 1
ATOM 838 N N . GLY A 1 110 ? 21.676 -4.842 -8.651 1.00 39.66 110 GLY A N 1
ATOM 839 C CA . GLY A 1 110 ? 22.354 -3.541 -8.670 1.00 39.66 110 GLY A CA 1
ATOM 840 C C . GLY A 1 110 ? 23.848 -3.661 -8.353 1.00 39.66 110 GLY A C 1
ATOM 841 O O . GLY A 1 110 ? 24.389 -2.846 -7.615 1.00 39.66 110 GLY A O 1
ATOM 842 N N . GLY A 1 111 ? 24.492 -4.731 -8.822 1.00 39.81 111 GLY A N 1
ATOM 843 C CA . GLY A 1 111 ? 25.944 -4.872 -8.846 1.00 39.81 111 GLY A CA 1
ATOM 844 C C . GLY A 1 111 ? 26.453 -4.559 -10.247 1.00 39.81 111 GLY A C 1
ATOM 845 O O . GLY A 1 111 ? 26.669 -5.478 -11.033 1.00 39.81 111 GLY A O 1
ATOM 846 N N . GLY A 1 112 ? 26.594 -3.267 -10.541 1.00 33.28 112 GLY A N 1
ATOM 847 C CA . GLY A 1 112 ? 27.140 -2.704 -11.775 1.00 33.28 112 GLY A CA 1
ATOM 848 C C . GLY A 1 112 ? 27.352 -1.212 -11.611 1.00 33.28 112 GLY A C 1
ATOM 849 O O . GLY A 1 112 ? 26.334 -0.522 -11.396 1.00 33.28 112 GLY A O 1
#

Radius of gyration: 20.02 Å; chains: 1; bounding box: 54×23×58 Å

Sequence (112 aa):
KRYKITSSALTVLGTFLLLDALSTPVQAQFFQNAETWMSGQFTGADEAIVLSFNVLRGLFILYLGISLVKVIQAARNDEDWQNLARTPMIILIAVTVGDILTNLIIGGGGGG

Foldseek 3Di:
DPPPCDVVVVVVVVVVVVVVVVPPPVPLVLLVLVLVVVCVVDPPCNVVSVVVSVVVVVVLVVVVVVLVVVLVVCVVVVHPSVVSVPVNVVVVVVSVVSNVVSCVVVDPPVPD

pLDDT: mean 81.05, std 15.38, range [33.28, 96.38]

Secondary structure (DSSP, 8-state):
------HHHHHHHHHHHHHHHHHS----HHHHHHHHHHHHHSTT-HHHHHHHHHHHHHHHHHHHHHHHHHHHHHHHTTS-HHHHHHHHHHHHHHHHHHHHHHHHHH-S----